Protein AF-A0A357F6D8-F1 (afdb_monomer_lite)

Secondary structure (DSSP, 8-state):
-------------HHHHHHHHHHHHHHHTT------------GGGTT--EEEEEPPPPTT-TTTHHHHHHHHHHHHHT-TT---EE-HHHHHHHHHH-HHHHHHHHHHHHHHHHHS---HHHHHHHHHHHT-SEEEEEEEEEEEPPTT-SSSEEEEEEEEEEETTT-

pLDDT: mean 80.36, std 16.9, range [32.59, 96.06]

Structure (mmCIF, N/CA/C/O backbone):
data_AF-A0A357F6D8-F1
#
_entry.id   AF-A0A357F6D8-F1
#
loop_
_atom_site.group_PDB
_atom_site.id
_atom_site.type_symbol
_atom_site.label_atom_id
_atom_site.label_alt_id
_atom_site.label_comp_id
_atom_site.label_asym_id
_atom_site.label_entity_id
_atom_site.label_seq_id
_atom_site.pdbx_PDB_ins_code
_atom_site.Cartn_x
_atom_site.Cartn_y
_atom_site.Cartn_z
_atom_site.occupancy
_atom_site.B_iso_or_equiv
_atom_site.auth_seq_id
_atom_site.auth_comp_id
_atom_site.auth_asym_id
_atom_site.auth_atom_id
_atom_site.pdbx_PDB_model_num
ATOM 1 N N . MET A 1 1 ? 14.505 49.662 -58.538 1.00 37.94 1 MET A N 1
ATOM 2 C CA . MET A 1 1 ? 15.192 48.403 -58.914 1.00 37.94 1 MET A CA 1
ATOM 3 C C . MET A 1 1 ? 14.545 47.270 -58.114 1.00 37.94 1 MET A C 1
ATOM 5 O O . MET A 1 1 ? 14.499 47.374 -56.897 1.00 37.94 1 MET A O 1
ATOM 9 N N . LYS A 1 2 ? 13.909 46.288 -58.770 1.00 32.59 2 LYS A N 1
ATOM 10 C CA . LYS A 1 2 ? 13.097 45.237 -58.116 1.00 32.59 2 LYS A CA 1
ATOM 11 C C . LYS A 1 2 ? 13.994 44.179 -57.451 1.00 32.59 2 LYS A C 1
ATOM 13 O O . LYS A 1 2 ? 14.852 43.618 -58.127 1.00 32.59 2 LYS A O 1
ATOM 18 N N . LEU A 1 3 ? 13.754 43.879 -56.171 1.00 37.62 3 LEU A N 1
ATOM 19 C CA . LEU A 1 3 ? 14.324 42.719 -55.475 1.00 37.62 3 LEU A CA 1
ATOM 20 C C . LEU A 1 3 ? 13.845 41.419 -56.142 1.00 37.62 3 LEU A C 1
ATOM 22 O O . LEU A 1 3 ? 12.644 41.171 -56.225 1.00 37.62 3 LEU A O 1
ATOM 26 N N . LYS A 1 4 ? 14.781 40.569 -56.572 1.00 37.03 4 LYS A N 1
ATOM 27 C CA . LYS A 1 4 ? 14.525 39.152 -56.858 1.00 37.03 4 LYS A CA 1
ATOM 28 C C . LYS A 1 4 ? 15.147 38.325 -55.738 1.00 37.03 4 LYS A C 1
ATOM 30 O O . LYS A 1 4 ? 16.349 38.099 -55.736 1.00 37.03 4 LYS A O 1
ATOM 35 N N . TYR A 1 5 ? 14.319 37.882 -54.796 1.00 38.28 5 TYR A N 1
ATOM 36 C CA . TYR A 1 5 ? 14.668 36.809 -53.869 1.00 38.28 5 TYR A CA 1
ATOM 37 C C . TYR A 1 5 ? 13.995 35.530 -54.369 1.00 38.28 5 TYR A C 1
ATOM 39 O O . TYR A 1 5 ? 12.799 35.318 -54.174 1.00 38.28 5 TYR A O 1
ATOM 47 N N . THR A 1 6 ? 14.742 34.700 -55.090 1.00 41.62 6 THR A N 1
ATOM 48 C CA . THR A 1 6 ? 14.318 33.348 -55.465 1.00 41.62 6 THR A CA 1
ATOM 49 C C . THR A 1 6 ? 14.431 32.446 -54.242 1.00 41.62 6 THR A C 1
ATOM 51 O O . THR A 1 6 ? 15.510 31.968 -53.902 1.00 41.62 6 THR A O 1
ATOM 54 N N . ARG A 1 7 ? 13.303 32.226 -53.561 1.00 38.66 7 ARG A N 1
ATOM 55 C CA . ARG A 1 7 ? 13.168 31.207 -52.518 1.00 38.66 7 ARG A CA 1
ATOM 56 C C . ARG A 1 7 ? 12.915 29.865 -53.202 1.00 38.66 7 ARG A C 1
ATOM 58 O O . ARG A 1 7 ? 11.796 29.588 -53.622 1.00 38.66 7 ARG A O 1
ATOM 65 N N . ASN A 1 8 ? 13.955 29.045 -53.327 1.00 39.34 8 ASN A N 1
ATOM 66 C CA . ASN A 1 8 ? 13.802 27.642 -53.705 1.00 39.34 8 ASN A CA 1
ATOM 67 C C . ASN A 1 8 ? 13.051 26.925 -52.577 1.00 39.34 8 ASN A C 1
ATOM 69 O O . ASN A 1 8 ? 13.637 26.569 -51.558 1.00 39.34 8 ASN A O 1
ATOM 73 N N . HIS A 1 9 ? 11.741 26.746 -52.737 1.00 46.25 9 HIS A N 1
ATOM 74 C CA . HIS A 1 9 ? 10.999 25.779 -51.941 1.00 46.25 9 HIS A CA 1
ATOM 75 C C . HIS A 1 9 ? 11.405 24.389 -52.426 1.00 46.25 9 HIS A C 1
ATOM 77 O O . HIS A 1 9 ? 10.971 23.938 -53.485 1.00 46.25 9 HIS A O 1
ATOM 83 N N . THR A 1 10 ? 12.271 23.715 -51.671 1.00 46.56 10 THR A N 1
ATOM 84 C CA . THR A 1 10 ? 12.433 22.271 -51.808 1.00 46.56 10 THR A CA 1
ATOM 85 C C . THR A 1 10 ? 11.076 21.640 -51.524 1.00 46.56 10 THR A C 1
ATOM 87 O O . THR A 1 10 ? 10.492 21.829 -50.456 1.00 46.56 10 THR A O 1
ATOM 90 N N . SER A 1 11 ? 10.529 20.969 -52.536 1.00 46.31 11 SER A N 1
ATOM 91 C CA . SER A 1 11 ? 9.248 20.281 -52.446 1.00 46.31 11 SER A CA 1
ATOM 92 C C . SER A 1 11 ? 9.335 19.276 -51.301 1.00 46.31 11 SER A C 1
ATOM 94 O O . SER A 1 11 ? 10.162 18.362 -51.336 1.00 46.31 11 SER A O 1
ATOM 96 N N . PHE A 1 12 ? 8.541 19.488 -50.251 1.00 51.53 12 PHE A N 1
ATOM 97 C CA . PHE A 1 12 ? 8.431 18.556 -49.137 1.00 51.53 12 PHE A CA 1
ATOM 98 C C . PHE A 1 12 ? 7.724 17.312 -49.680 1.00 51.53 12 PHE A C 1
ATOM 100 O O . PHE A 1 12 ? 6.498 17.237 -49.722 1.00 51.53 12 PHE A O 1
ATOM 107 N N . SER A 1 13 ? 8.511 16.389 -50.235 1.00 62.12 13 SER A N 1
ATOM 108 C CA . SER A 1 13 ? 8.003 15.195 -50.901 1.00 62.12 13 SER A CA 1
ATOM 109 C C . SER A 1 13 ? 7.176 14.383 -49.909 1.00 62.12 13 SER A C 1
ATOM 111 O O . SER A 1 13 ? 7.652 14.069 -48.816 1.00 62.12 13 SER A O 1
ATOM 113 N N . GLY A 1 14 ? 5.952 14.010 -50.293 1.00 60.97 14 GLY A N 1
ATOM 114 C CA . GLY A 1 14 ? 5.075 13.167 -49.473 1.00 60.97 14 GLY A CA 1
ATOM 115 C C . GLY A 1 14 ? 5.745 11.860 -49.029 1.00 60.97 14 GLY A C 1
ATOM 116 O O . GLY A 1 14 ? 5.412 11.334 -47.972 1.00 60.97 14 GLY A O 1
ATOM 117 N N . ALA A 1 15 ? 6.761 11.395 -49.765 1.00 65.75 15 ALA A N 1
ATOM 118 C CA . ALA A 1 15 ? 7.587 10.248 -49.399 1.00 65.75 15 ALA A CA 1
ATOM 119 C C . ALA A 1 15 ? 8.428 10.477 -48.127 1.00 65.75 15 ALA A C 1
ATOM 121 O O . ALA A 1 15 ? 8.574 9.559 -47.328 1.00 65.75 15 ALA A O 1
ATOM 122 N N . VAL A 1 16 ? 8.940 11.693 -47.899 1.00 68.69 16 VAL A N 1
ATOM 123 C CA . VAL A 1 16 ? 9.709 12.044 -46.686 1.00 68.69 16 VAL A CA 1
ATOM 124 C C . VAL A 1 16 ? 8.787 12.099 -45.469 1.00 68.69 16 VAL A C 1
ATOM 126 O O . VAL A 1 16 ? 9.148 11.643 -44.387 1.00 68.69 16 VAL A O 1
ATOM 129 N N . LEU A 1 17 ? 7.566 12.601 -45.663 1.00 67.38 17 LEU A N 1
ATOM 130 C CA . LEU A 1 17 ? 6.540 12.669 -44.625 1.00 67.38 17 LEU A CA 1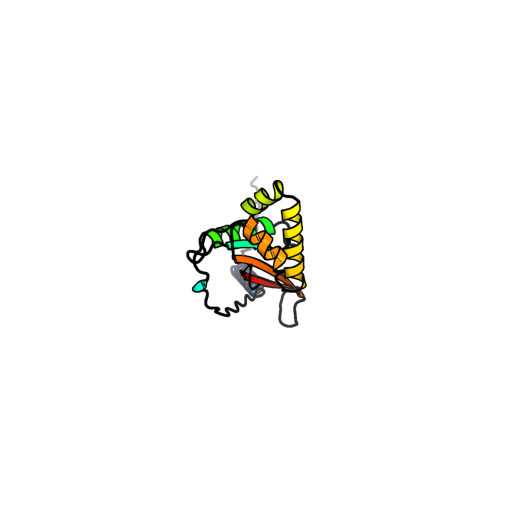
ATOM 131 C C . LEU A 1 17 ? 6.051 11.257 -44.247 1.00 67.38 17 LEU A C 1
ATOM 133 O O . LEU A 1 17 ? 5.989 10.924 -43.067 1.00 67.38 17 LEU A O 1
ATOM 137 N N . LEU A 1 18 ? 5.809 10.395 -45.241 1.00 70.62 18 LEU A N 1
ATOM 138 C CA . LEU A 1 18 ? 5.471 8.980 -45.040 1.00 70.62 18 LEU A CA 1
ATOM 139 C C . LEU A 1 18 ? 6.599 8.197 -44.362 1.00 70.62 18 LEU A C 1
ATOM 141 O O . LEU A 1 18 ? 6.326 7.446 -43.430 1.00 70.62 18 LEU A O 1
ATOM 145 N N . ALA A 1 19 ? 7.853 8.397 -44.776 1.00 70.38 19 ALA A N 1
ATOM 146 C CA . ALA A 1 19 ? 9.011 7.769 -44.139 1.00 70.38 19 ALA A CA 1
ATOM 147 C C . ALA A 1 19 ? 9.177 8.225 -42.680 1.00 70.38 19 ALA A C 1
ATOM 149 O O . ALA A 1 19 ? 9.480 7.409 -41.813 1.00 70.38 19 ALA A O 1
ATOM 150 N N . GLY A 1 20 ? 8.909 9.504 -42.392 1.00 67.00 20 GLY A N 1
ATOM 151 C CA . GLY A 1 20 ? 8.880 10.031 -41.028 1.00 67.00 20 GLY A CA 1
ATOM 152 C C . GLY A 1 20 ? 7.783 9.390 -40.175 1.00 67.00 20 GLY A C 1
ATOM 153 O O . GLY A 1 20 ? 8.058 8.941 -39.066 1.00 67.00 20 GLY A O 1
ATOM 154 N N . ILE A 1 21 ? 6.560 9.275 -40.704 1.00 70.81 21 ILE A N 1
ATOM 155 C CA . ILE A 1 21 ? 5.432 8.632 -40.009 1.00 70.81 21 ILE A CA 1
ATOM 156 C C . ILE A 1 21 ? 5.717 7.143 -39.760 1.00 70.81 21 ILE A C 1
ATOM 158 O O . ILE A 1 21 ? 5.527 6.671 -38.643 1.00 70.81 21 ILE A O 1
ATOM 162 N N . LEU A 1 22 ? 6.221 6.411 -40.758 1.00 68.31 22 LEU A N 1
ATOM 163 C CA . LEU A 1 22 ? 6.608 5.001 -40.622 1.00 68.31 22 LEU A CA 1
ATOM 164 C C . LEU A 1 22 ? 7.748 4.811 -39.614 1.00 68.31 22 LEU A C 1
ATOM 166 O O . LEU A 1 22 ? 7.684 3.898 -38.792 1.00 68.31 22 LEU A O 1
ATOM 170 N N . GLY A 1 23 ? 8.744 5.703 -39.619 1.00 62.62 23 GLY A N 1
ATOM 171 C CA . GLY A 1 23 ? 9.822 5.724 -38.629 1.00 62.62 23 GLY A CA 1
ATOM 172 C C . GLY A 1 23 ? 9.302 5.932 -37.203 1.00 62.62 23 GLY A C 1
ATOM 173 O O . GLY A 1 23 ? 9.683 5.198 -36.287 1.00 62.62 23 GLY A O 1
ATOM 174 N N . ILE A 1 24 ? 8.358 6.858 -37.017 1.00 60.47 24 ILE A N 1
ATOM 175 C CA . ILE A 1 24 ? 7.694 7.073 -35.725 1.00 60.47 24 ILE A CA 1
ATOM 176 C C . ILE A 1 24 ? 6.892 5.826 -35.331 1.00 60.47 24 ILE A C 1
ATOM 178 O O . ILE A 1 24 ? 7.101 5.303 -34.244 1.00 60.47 24 ILE A O 1
ATOM 182 N N . LEU A 1 25 ? 6.052 5.268 -36.211 1.00 55.91 25 LEU A N 1
ATOM 183 C CA . LEU A 1 25 ? 5.280 4.053 -35.910 1.00 55.91 25 LEU A CA 1
ATOM 184 C C . LEU A 1 25 ? 6.170 2.854 -35.536 1.00 55.91 25 LEU A C 1
ATOM 186 O O . LEU A 1 25 ? 5.841 2.130 -34.599 1.00 55.91 25 LEU A O 1
ATOM 190 N N . SER A 1 26 ? 7.313 2.680 -36.206 1.00 56.16 26 SER A N 1
ATOM 191 C CA . SER A 1 26 ? 8.277 1.609 -35.901 1.00 56.16 26 SER A CA 1
ATOM 192 C C . SER A 1 26 ? 9.025 1.791 -34.574 1.00 56.16 26 SER A C 1
ATOM 194 O O . SER A 1 26 ? 9.508 0.818 -34.004 1.00 56.16 26 SER A O 1
ATOM 196 N N . SER A 1 27 ? 9.093 3.013 -34.038 1.00 53.31 27 SER A N 1
ATOM 197 C CA . SER A 1 27 ? 9.684 3.271 -32.717 1.00 53.31 27 SER A CA 1
ATOM 198 C C . SER A 1 27 ? 8.673 3.121 -31.571 1.00 53.31 27 SER A C 1
ATOM 200 O O . SER A 1 27 ? 9.081 2.917 -30.429 1.00 53.31 27 SER A O 1
ATOM 202 N N . VAL A 1 28 ? 7.360 3.119 -31.852 1.00 50.31 28 VAL A N 1
ATOM 203 C CA . VAL A 1 28 ? 6.316 2.871 -30.833 1.00 50.31 28 VAL A CA 1
ATOM 204 C C . VAL A 1 28 ? 6.125 1.375 -30.534 1.00 50.31 28 VAL A C 1
ATOM 206 O O . VAL A 1 28 ? 5.641 1.019 -29.461 1.00 50.31 28 VAL A O 1
AT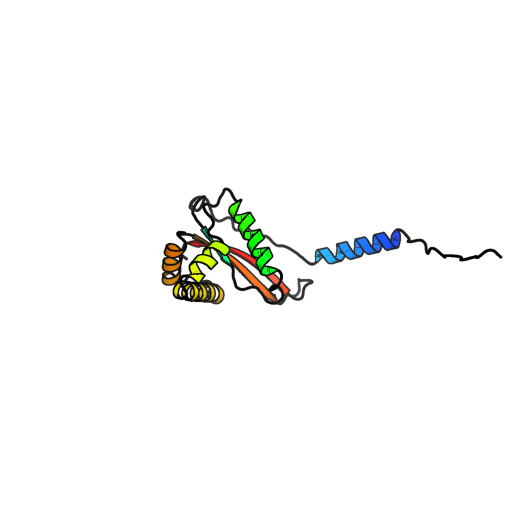OM 209 N N . THR A 1 29 ? 6.563 0.466 -31.413 1.00 51.94 29 THR A N 1
ATOM 210 C CA . THR A 1 29 ? 6.414 -0.992 -31.206 1.00 51.94 29 THR A CA 1
ATOM 211 C C . THR A 1 29 ? 7.318 -1.575 -30.112 1.00 51.94 29 THR A C 1
ATOM 213 O O . THR A 1 29 ? 7.209 -2.757 -29.796 1.00 51.94 29 THR A O 1
ATOM 216 N N . ALA A 1 30 ? 8.191 -0.764 -29.505 1.00 47.47 30 ALA A N 1
ATOM 217 C CA . ALA A 1 30 ? 9.138 -1.189 -28.475 1.00 47.47 30 ALA A CA 1
ATOM 218 C C . ALA A 1 30 ? 8.523 -1.390 -27.072 1.00 47.47 30 ALA A C 1
ATOM 220 O O . ALA A 1 30 ? 9.171 -1.963 -26.198 1.00 47.47 30 ALA A O 1
ATOM 221 N N . CYS A 1 31 ? 7.288 -0.934 -26.830 1.00 50.19 31 CYS A N 1
ATOM 222 C CA . CYS A 1 31 ? 6.618 -1.089 -25.537 1.00 50.19 31 CYS A CA 1
ATOM 223 C C . CYS A 1 31 ? 5.576 -2.213 -25.611 1.00 50.19 31 CYS A C 1
ATOM 225 O O . CYS A 1 31 ? 4.399 -1.983 -25.888 1.00 50.19 31 CYS A O 1
ATOM 227 N N . LYS A 1 32 ? 6.012 -3.459 -25.401 1.00 54.28 32 LYS A N 1
ATOM 228 C CA . LYS A 1 32 ? 5.105 -4.611 -25.340 1.00 54.28 32 LYS A CA 1
ATOM 229 C C . LYS A 1 32 ? 4.498 -4.694 -23.938 1.00 54.28 32 LYS A C 1
ATOM 231 O O . LYS A 1 32 ? 5.152 -5.143 -23.001 1.00 54.28 32 LYS A O 1
ATOM 236 N N . THR A 1 33 ? 3.252 -4.253 -23.783 1.00 55.66 33 THR A N 1
ATOM 237 C CA . THR A 1 33 ? 2.497 -4.442 -22.540 1.00 55.66 33 THR A CA 1
ATOM 238 C C . THR A 1 33 ? 1.898 -5.847 -22.521 1.00 55.66 33 THR A C 1
ATOM 240 O O . THR A 1 33 ? 1.202 -6.258 -23.447 1.00 55.66 33 THR A O 1
ATOM 243 N N . VAL A 1 34 ? 2.197 -6.616 -21.476 1.00 56.56 34 VAL A N 1
ATOM 244 C CA . VAL A 1 34 ? 1.604 -7.938 -21.248 1.00 56.56 34 VAL A CA 1
ATOM 245 C C . VAL A 1 34 ? 0.764 -7.842 -19.982 1.00 56.56 34 VAL A C 1
ATOM 247 O O . VAL A 1 34 ? 1.300 -7.623 -18.899 1.00 56.56 34 VAL A O 1
ATOM 250 N N . ASP A 1 35 ? -0.552 -7.963 -20.135 1.00 55.94 35 ASP A N 1
ATOM 251 C CA . ASP A 1 35 ? -1.503 -7.973 -19.024 1.00 55.94 35 ASP A CA 1
ATOM 252 C C . ASP A 1 35 ? -1.790 -9.427 -18.633 1.00 55.94 35 ASP A C 1
ATOM 254 O O . ASP A 1 35 ? -2.491 -10.153 -19.342 1.00 55.94 35 ASP A O 1
ATOM 258 N N . ILE A 1 36 ? -1.192 -9.877 -17.530 1.00 54.72 36 ILE A N 1
ATOM 259 C CA . ILE A 1 36 ? -1.442 -11.204 -16.964 1.00 54.72 36 ILE A CA 1
ATOM 260 C C . ILE A 1 36 ? -2.584 -11.053 -15.958 1.00 54.72 36 ILE A C 1
ATOM 262 O O . ILE A 1 36 ? -2.365 -10.683 -14.805 1.00 54.72 36 ILE A O 1
ATOM 266 N N . LYS A 1 37 ? -3.814 -11.329 -16.402 1.00 54.47 37 LYS A N 1
ATOM 267 C CA . LYS A 1 37 ? -4.996 -11.356 -15.532 1.00 54.47 37 LYS A CA 1
ATOM 268 C C . LYS A 1 37 ? -5.184 -12.746 -14.946 1.00 54.47 37 LYS A C 1
ATOM 270 O O . LYS A 1 37 ? -5.925 -13.552 -15.503 1.00 54.47 37 LYS A O 1
ATOM 275 N N . ASP A 1 38 ? -4.556 -13.009 -13.810 1.00 55.50 38 ASP A N 1
ATOM 276 C CA . ASP A 1 38 ? -5.012 -14.099 -12.953 1.00 55.50 38 ASP A CA 1
ATOM 277 C C . ASP A 1 38 ? -6.304 -13.623 -12.263 1.00 55.50 38 ASP A C 1
ATOM 279 O O . ASP A 1 38 ? -6.293 -12.658 -11.492 1.00 55.50 38 ASP A O 1
ATOM 283 N N . LYS A 1 39 ? -7.462 -14.177 -12.646 1.00 54.59 39 LYS A N 1
ATOM 284 C CA . LYS A 1 39 ? -8.771 -13.732 -12.134 1.00 54.59 39 LYS A CA 1
ATOM 285 C C . LYS A 1 39 ? -9.026 -14.369 -10.768 1.00 54.59 39 LYS A C 1
ATOM 287 O O . LYS A 1 39 ? -9.729 -15.370 -10.669 1.00 54.59 39 LYS A O 1
ATOM 292 N N . ALA A 1 40 ? -8.480 -13.767 -9.717 1.00 62.47 40 ALA A N 1
ATOM 293 C CA . ALA A 1 40 ? -8.958 -14.024 -8.363 1.00 62.47 40 ALA A CA 1
ATOM 294 C C . ALA A 1 40 ? -10.430 -13.582 -8.235 1.00 62.47 40 ALA A C 1
ATOM 296 O O . ALA A 1 40 ? -10.828 -12.570 -8.823 1.00 62.47 40 ALA A O 1
ATOM 297 N N . ASP A 1 41 ? -11.243 -14.329 -7.483 1.00 69.38 41 ASP A N 1
ATOM 298 C CA . ASP A 1 41 ? -12.609 -13.911 -7.162 1.00 69.38 41 ASP A CA 1
ATOM 299 C C . ASP A 1 41 ? -12.565 -12.706 -6.212 1.00 69.38 41 ASP A C 1
ATOM 301 O O . ASP A 1 41 ? -12.155 -12.809 -5.056 1.00 69.38 41 ASP A O 1
ATOM 305 N N . LEU A 1 42 ? -12.950 -11.537 -6.729 1.00 73.38 42 LEU A N 1
ATOM 306 C CA . LEU A 1 42 ? -12.943 -10.278 -5.987 1.00 73.38 42 LEU A CA 1
ATOM 307 C C . LEU A 1 42 ? -14.285 -9.978 -5.306 1.00 73.38 42 LEU A C 1
ATOM 309 O O . LEU A 1 42 ? -14.371 -8.989 -4.575 1.00 73.38 42 LEU A O 1
ATOM 313 N N . LEU A 1 43 ? -15.317 -10.807 -5.518 1.00 79.56 43 LEU A N 1
ATOM 314 C CA . LEU A 1 43 ? -16.653 -10.603 -4.948 1.00 79.56 43 LEU A CA 1
ATOM 315 C C . LEU A 1 43 ? -16.640 -10.407 -3.420 1.00 79.56 43 LEU A C 1
ATOM 317 O O . LEU A 1 43 ? -17.306 -9.476 -2.959 1.00 79.56 43 LEU A O 1
ATOM 321 N N . PRO A 1 44 ? -15.863 -11.170 -2.618 1.00 81.31 44 PRO A N 1
ATOM 322 C CA . PRO A 1 44 ? -15.835 -10.991 -1.161 1.00 81.31 44 PRO A CA 1
ATOM 323 C C . PRO A 1 44 ? -15.295 -9.625 -0.710 1.00 81.31 44 PRO A C 1
ATOM 325 O O . PRO A 1 44 ? -15.596 -9.160 0.393 1.00 81.31 44 PRO A O 1
ATOM 328 N N . TYR A 1 45 ? -14.505 -8.975 -1.565 1.00 80.88 45 TYR A N 1
ATOM 329 C CA . TYR A 1 45 ? -13.774 -7.746 -1.261 1.00 80.88 45 TYR A CA 1
ATOM 330 C C . TYR A 1 45 ? -14.433 -6.492 -1.849 1.00 80.88 45 TYR A C 1
ATOM 332 O O . TYR A 1 45 ? -13.971 -5.373 -1.609 1.00 80.88 45 TYR A O 1
ATOM 340 N N . MET A 1 46 ? -15.522 -6.657 -2.604 1.00 84.94 46 MET A N 1
ATOM 341 C CA . MET A 1 46 ? -16.237 -5.545 -3.218 1.00 84.94 46 MET A CA 1
ATOM 342 C C . MET A 1 46 ? -16.799 -4.571 -2.181 1.00 84.94 46 MET A C 1
ATOM 344 O O . MET A 1 46 ? -17.284 -4.963 -1.119 1.00 84.94 46 MET A O 1
ATOM 348 N N . LEU A 1 47 ? -16.763 -3.280 -2.521 1.00 88.12 47 LEU A N 1
ATOM 349 C CA . LEU A 1 47 ? -17.300 -2.165 -1.730 1.00 88.12 47 LEU A CA 1
ATOM 350 C C . LEU A 1 47 ? -16.663 -2.000 -0.339 1.00 88.12 47 LEU A C 1
ATOM 352 O O . LEU A 1 47 ? -17.087 -1.146 0.444 1.00 88.12 47 LEU A O 1
ATOM 356 N N . LYS A 1 48 ? -15.622 -2.775 -0.016 1.00 91.25 48 LYS A N 1
ATOM 357 C CA . LYS A 1 48 ? -14.887 -2.639 1.240 1.00 91.25 48 LYS A CA 1
ATOM 358 C C . LYS A 1 48 ? -13.986 -1.397 1.199 1.00 91.25 48 LYS A C 1
ATOM 360 O O . LYS A 1 48 ? -13.458 -1.064 0.135 1.00 91.25 48 LYS A O 1
ATOM 365 N N . PRO A 1 49 ? -13.795 -0.691 2.330 1.00 93.69 49 PRO A N 1
ATOM 366 C CA . PRO A 1 49 ? -12.844 0.411 2.406 1.00 93.69 49 PRO A CA 1
ATOM 367 C C . PRO A 1 49 ? -11.421 -0.074 2.134 1.00 93.69 49 PRO A C 1
ATOM 369 O O . PRO A 1 49 ? -10.984 -1.070 2.715 1.00 93.69 49 PRO A O 1
ATOM 372 N N . VAL A 1 50 ? -10.681 0.668 1.316 1.00 94.81 50 VAL A N 1
ATOM 373 C CA . VAL A 1 50 ? -9.301 0.350 0.928 1.00 94.81 50 VAL A CA 1
ATOM 374 C C . VAL A 1 50 ? -8.371 1.527 1.217 1.00 94.81 50 VAL A C 1
ATOM 376 O O . VAL A 1 50 ? -8.713 2.677 0.943 1.00 94.81 50 VAL A O 1
ATOM 379 N N . ALA A 1 51 ? -7.165 1.270 1.718 1.00 96.06 51 ALA A N 1
ATOM 380 C CA . ALA A 1 51 ? -6.113 2.279 1.795 1.00 96.06 51 ALA A CA 1
ATOM 381 C C . ALA A 1 51 ? -5.177 2.137 0.596 1.00 96.06 51 ALA A C 1
ATOM 383 O O . ALA A 1 51 ? -4.581 1.081 0.376 1.00 96.06 51 ALA A O 1
ATOM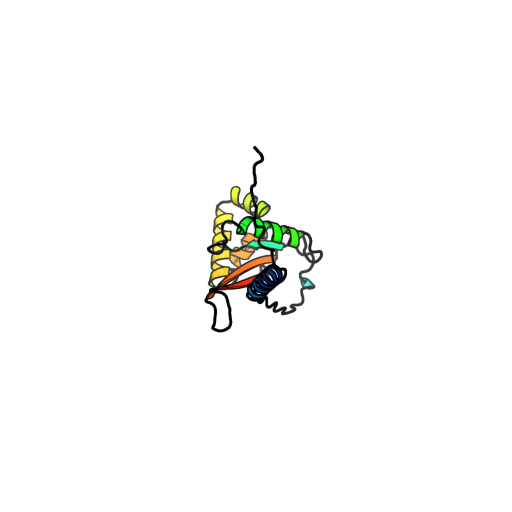 384 N N . PHE A 1 52 ? -5.034 3.206 -0.187 1.00 95.56 52 PHE A N 1
ATOM 385 C CA . PHE A 1 52 ? -4.156 3.197 -1.350 1.00 95.56 52 PHE A CA 1
ATOM 386 C C . PHE A 1 52 ? -2.709 3.411 -0.918 1.00 95.56 52 PHE A C 1
ATOM 388 O O . PHE A 1 52 ? -2.363 4.480 -0.410 1.00 95.56 52 PHE A O 1
ATOM 395 N N . LEU A 1 53 ? -1.862 2.405 -1.123 1.00 94.38 53 LEU A N 1
ATOM 396 C CA . LEU A 1 53 ? -0.445 2.407 -0.789 1.00 94.38 53 LEU A CA 1
ATOM 397 C C . LEU A 1 53 ? 0.401 2.467 -2.061 1.00 94.38 53 LEU A C 1
ATOM 399 O O . LEU A 1 53 ? 0.079 1.869 -3.082 1.00 94.38 53 LEU A O 1
ATOM 403 N N . THR A 1 54 ? 1.523 3.172 -1.981 1.00 90.12 54 THR A N 1
ATOM 404 C CA . THR A 1 54 ? 2.442 3.346 -3.108 1.00 90.12 54 THR A CA 1
ATOM 405 C C . THR A 1 54 ? 3.855 3.092 -2.622 1.00 90.12 54 THR A C 1
ATOM 407 O O . THR A 1 54 ? 4.236 3.597 -1.558 1.00 90.12 54 THR A O 1
ATOM 410 N N . VAL A 1 55 ? 4.650 2.372 -3.408 1.00 86.31 55 VAL A N 1
ATOM 411 C CA . VAL A 1 55 ? 6.092 2.269 -3.164 1.00 86.31 55 VAL A CA 1
ATOM 412 C C . VAL A 1 55 ? 6.784 3.629 -3.335 1.00 86.31 55 VAL A C 1
ATOM 414 O O . VAL A 1 55 ? 6.200 4.608 -3.822 1.00 86.31 55 VAL A O 1
ATOM 417 N N . LYS A 1 56 ? 8.044 3.709 -2.894 1.00 86.19 56 LYS A N 1
ATOM 418 C CA . LYS A 1 56 ? 8.900 4.862 -3.194 1.00 86.19 56 LYS A CA 1
ATOM 419 C C . LYS A 1 56 ? 9.014 5.006 -4.713 1.00 86.19 56 LYS A C 1
ATOM 421 O O . LYS A 1 56 ? 9.056 4.000 -5.412 1.00 86.19 56 LYS A O 1
ATOM 426 N N . SER A 1 57 ? 9.092 6.249 -5.196 1.00 86.69 57 SER A N 1
ATOM 427 C CA . SER A 1 57 ? 9.327 6.498 -6.617 1.00 86.69 57 SER A CA 1
ATOM 428 C C . SER A 1 57 ? 10.519 5.677 -7.114 1.00 86.69 57 SER A C 1
ATOM 430 O O . SER A 1 57 ? 11.583 5.731 -6.482 1.00 86.69 57 SER A O 1
ATOM 432 N N . PRO A 1 58 ? 10.366 4.966 -8.238 1.00 84.12 58 PRO A N 1
ATOM 433 C CA . PRO A 1 58 ? 11.486 4.383 -8.951 1.00 84.12 58 PRO A CA 1
ATOM 434 C C . PRO A 1 58 ? 12.467 5.472 -9.385 1.00 84.12 58 PRO A C 1
ATOM 436 O O . PRO A 1 58 ? 12.079 6.635 -9.559 1.00 84.12 58 PRO A O 1
ATOM 439 N N . LYS A 1 59 ? 13.728 5.070 -9.577 1.00 82.12 59 LYS A N 1
ATOM 440 C CA . LYS A 1 59 ? 14.751 5.939 -10.164 1.00 82.12 59 LYS A CA 1
ATOM 441 C C . LYS A 1 59 ? 14.302 6.389 -11.553 1.00 82.12 59 LYS A C 1
ATOM 443 O O . LYS A 1 59 ? 13.728 5.593 -12.291 1.00 82.12 59 LYS A O 1
ATOM 448 N N . ASN A 1 60 ? 14.595 7.636 -11.905 1.00 83.38 60 ASN A N 1
ATOM 449 C CA . ASN A 1 60 ? 14.253 8.283 -13.177 1.00 83.38 60 ASN A CA 1
ATOM 450 C C . ASN A 1 60 ? 12.765 8.634 -13.354 1.00 83.38 60 ASN A C 1
ATOM 452 O O . ASN A 1 60 ? 12.398 9.197 -14.384 1.00 83.38 60 ASN A O 1
ATOM 456 N N . LEU A 1 61 ? 11.910 8.341 -12.367 1.00 85.31 61 LEU A N 1
ATOM 457 C CA . LEU A 1 61 ? 10.483 8.680 -12.395 1.00 85.31 61 LEU A CA 1
ATOM 458 C C . LEU A 1 61 ? 10.086 9.667 -11.290 1.00 85.31 61 LEU A C 1
ATOM 460 O O . LEU A 1 61 ? 8.914 10.015 -11.190 1.00 85.31 61 LEU A O 1
ATOM 464 N N . GLU A 1 62 ? 11.029 10.172 -10.489 1.00 90.56 62 GLU A N 1
ATOM 465 C CA . GLU A 1 62 ? 10.763 11.010 -9.310 1.00 90.56 62 GLU A CA 1
ATOM 466 C C . GLU A 1 62 ? 9.938 12.262 -9.617 1.00 90.56 62 GLU A C 1
ATOM 468 O O . GLU A 1 62 ? 9.115 12.674 -8.798 1.00 90.56 62 GLU A O 1
ATOM 473 N N . THR A 1 63 ? 10.132 12.852 -10.796 1.00 91.88 63 THR A N 1
ATOM 474 C CA . THR A 1 63 ? 9.431 14.069 -11.226 1.00 91.88 63 THR A CA 1
ATOM 475 C C . THR A 1 63 ? 7.983 13.801 -11.636 1.00 91.88 63 THR A C 1
ATOM 477 O O . THR A 1 63 ? 7.114 14.631 -11.380 1.00 91.88 63 THR A O 1
ATOM 480 N N . VAL A 1 64 ? 7.703 12.639 -12.234 1.00 90.75 64 VAL A N 1
ATOM 481 C CA . VAL A 1 64 ? 6.372 12.270 -12.752 1.00 90.75 64 VAL A CA 1
ATOM 482 C C . VAL A 1 64 ? 5.565 11.417 -11.772 1.00 90.75 64 VAL A C 1
ATOM 484 O O . VAL A 1 64 ? 4.336 11.380 -11.849 1.00 90.75 64 VAL A O 1
ATOM 487 N N . TRP A 1 65 ? 6.235 10.758 -10.824 1.00 90.56 65 TRP A N 1
ATOM 488 C CA . TRP A 1 65 ? 5.628 9.811 -9.892 1.00 90.56 65 TRP A CA 1
ATOM 489 C C . TRP A 1 65 ? 4.481 10.406 -9.072 1.00 90.56 65 TRP A C 1
ATOM 491 O O . TRP A 1 65 ? 3.425 9.776 -9.022 1.00 90.56 65 TRP A O 1
ATOM 501 N N . PRO A 1 66 ? 4.597 11.611 -8.471 1.00 90.94 66 PRO A N 1
ATOM 502 C CA . PRO A 1 66 ? 3.498 12.181 -7.697 1.00 90.94 66 PRO A CA 1
ATOM 503 C C . PRO A 1 66 ? 2.221 12.357 -8.526 1.00 90.94 66 PRO A C 1
ATOM 505 O O . PRO A 1 66 ? 1.154 11.941 -8.082 1.00 90.94 66 PRO A O 1
ATOM 508 N N . GLY A 1 67 ? 2.338 12.897 -9.745 1.00 92.81 67 GLY A N 1
ATOM 509 C CA . GLY A 1 67 ? 1.197 13.093 -10.642 1.00 92.81 67 GLY A CA 1
ATOM 510 C C . GLY A 1 67 ? 0.593 11.773 -11.122 1.00 92.81 67 GLY A C 1
ATOM 511 O O . GLY A 1 67 ? -0.628 11.624 -11.152 1.00 92.81 67 GLY A O 1
ATOM 512 N N . LEU A 1 68 ? 1.436 10.777 -11.420 1.00 90.81 68 LEU A N 1
ATOM 513 C CA . LEU A 1 68 ? 0.975 9.434 -11.772 1.00 90.81 68 LEU A CA 1
ATOM 514 C C . LEU A 1 68 ? 0.184 8.791 -10.624 1.00 90.81 68 LEU A C 1
ATOM 516 O O . LEU A 1 68 ? -0.883 8.226 -10.857 1.00 90.81 68 LEU A O 1
ATOM 520 N N . MET A 1 69 ? 0.681 8.890 -9.388 1.00 92.50 69 MET A N 1
ATOM 521 C CA . MET A 1 69 ? 0.001 8.316 -8.227 1.00 92.50 69 MET A CA 1
ATOM 522 C C . MET A 1 69 ? -1.335 9.012 -7.942 1.00 92.50 69 MET A C 1
ATOM 524 O O . MET A 1 69 ? -2.306 8.332 -7.618 1.00 92.50 69 MET A O 1
ATOM 528 N N . GLU A 1 70 ? -1.415 10.338 -8.103 1.00 93.06 70 GLU A N 1
ATOM 529 C CA . GLU A 1 70 ? -2.680 11.076 -7.976 1.00 93.06 70 GLU A CA 1
ATOM 530 C C . GLU A 1 70 ? -3.704 10.645 -9.038 1.00 93.06 70 GLU A C 1
ATOM 532 O O . GLU A 1 70 ? -4.871 10.425 -8.711 1.00 93.06 70 GLU A O 1
ATOM 537 N N . LEU A 1 71 ? -3.274 10.448 -10.289 1.00 93.56 71 LEU A N 1
ATOM 538 C CA . LEU A 1 71 ? -4.144 9.971 -11.369 1.00 93.56 71 LEU A CA 1
ATOM 539 C C . LEU A 1 71 ? -4.653 8.546 -11.112 1.00 93.56 71 LEU A C 1
ATOM 541 O O . LEU A 1 71 ? -5.827 8.252 -11.349 1.00 93.56 71 LEU A O 1
ATOM 545 N N . ILE A 1 72 ? -3.791 7.656 -10.616 1.00 92.06 72 ILE A N 1
ATOM 546 C CA . ILE A 1 72 ? -4.188 6.292 -10.243 1.00 92.06 72 ILE A CA 1
ATOM 547 C C . ILE A 1 72 ? -5.191 6.334 -9.092 1.00 92.06 72 ILE A C 1
ATOM 549 O O . ILE A 1 72 ? -6.232 5.688 -9.175 1.00 92.06 72 ILE A O 1
ATOM 553 N N . GLU A 1 73 ? -4.932 7.128 -8.055 1.00 94.19 73 GLU A N 1
ATOM 554 C CA . GLU A 1 73 ? -5.847 7.279 -6.925 1.00 94.19 73 GLU A CA 1
ATOM 555 C C . GLU A 1 73 ? -7.229 7.789 -7.364 1.00 94.19 73 GLU A C 1
ATOM 557 O O . GLU A 1 73 ? -8.248 7.247 -6.934 1.00 94.19 73 GLU A O 1
ATOM 562 N N . GLN A 1 74 ? -7.282 8.784 -8.256 1.00 94.31 74 GLN A N 1
ATOM 563 C CA . GLN A 1 74 ? -8.537 9.276 -8.833 1.00 94.31 74 GLN A CA 1
ATOM 564 C C . GLN A 1 74 ? -9.293 8.174 -9.578 1.00 94.31 74 GLN A C 1
ATOM 566 O O . GLN A 1 74 ? -10.503 8.031 -9.399 1.00 94.31 74 GLN A O 1
ATOM 571 N N . ARG A 1 75 ? -8.587 7.363 -10.377 1.00 92.00 75 ARG A N 1
ATOM 572 C CA . ARG A 1 75 ? -9.197 6.215 -11.060 1.00 92.00 75 ARG A CA 1
ATOM 573 C C . ARG A 1 75 ? -9.733 5.191 -10.067 1.00 92.00 75 ARG A C 1
ATOM 575 O O . ARG A 1 75 ? -10.861 4.750 -10.245 1.00 92.00 75 ARG A O 1
ATOM 582 N N . LEU A 1 76 ? -8.978 4.858 -9.018 1.00 91.19 76 LEU A N 1
ATOM 583 C CA . LEU A 1 76 ? -9.414 3.923 -7.975 1.00 91.19 76 LEU A CA 1
ATOM 584 C C . LEU A 1 76 ? -10.676 4.419 -7.259 1.00 91.19 76 LEU A C 1
ATOM 586 O O . LEU A 1 76 ? -11.605 3.643 -7.067 1.00 91.19 76 LEU A O 1
ATOM 590 N N . ARG A 1 77 ? -10.752 5.714 -6.925 1.00 92.81 77 ARG A N 1
ATOM 591 C CA . ARG A 1 77 ? -11.949 6.327 -6.316 1.00 92.81 77 ARG A CA 1
ATOM 592 C C . ARG A 1 77 ? -13.192 6.238 -7.207 1.00 92.81 77 ARG A C 1
ATOM 594 O O . ARG A 1 77 ? -14.300 6.223 -6.688 1.00 92.81 77 ARG A O 1
ATOM 601 N N . GLY A 1 78 ? -13.012 6.208 -8.528 1.00 90.38 78 GLY A N 1
ATOM 602 C CA . GLY A 1 78 ? -14.102 6.074 -9.495 1.00 90.38 78 GLY A CA 1
ATOM 603 C C . GLY A 1 78 ? -14.545 4.633 -9.763 1.00 90.38 78 GLY A C 1
ATOM 604 O O . GLY A 1 78 ? -15.497 4.435 -10.515 1.00 90.38 78 GLY A O 1
ATOM 605 N N . LEU A 1 79 ? -13.871 3.621 -9.200 1.00 88.44 79 LEU A N 1
ATOM 606 C CA . LEU A 1 79 ? -14.227 2.223 -9.435 1.00 88.44 79 LEU A CA 1
ATOM 607 C C . LEU A 1 79 ? -15.429 1.814 -8.571 1.00 88.44 79 LEU A C 1
ATOM 609 O O . LEU A 1 79 ? -15.315 1.818 -7.347 1.00 88.44 79 LEU A O 1
ATOM 613 N N . PRO A 1 80 ? -16.539 1.342 -9.169 1.00 84.56 80 PRO A N 1
ATOM 614 C CA . PRO A 1 80 ? -17.727 0.935 -8.414 1.00 84.56 80 PRO A CA 1
ATOM 615 C C . PRO A 1 80 ? -17.501 -0.330 -7.575 1.00 84.56 80 PRO A C 1
ATOM 617 O O . PRO A 1 80 ? -18.302 -0.647 -6.707 1.00 84.56 80 PRO A O 1
ATOM 620 N N . ALA A 1 81 ? -16.424 -1.072 -7.839 1.00 85.38 81 ALA A N 1
ATOM 621 C CA . ALA A 1 81 ? -16.069 -2.267 -7.085 1.00 85.38 81 ALA A CA 1
ATOM 622 C C . ALA A 1 81 ? -15.369 -1.953 -5.752 1.00 85.38 81 ALA A C 1
ATOM 624 O O . ALA A 1 81 ? -15.266 -2.841 -4.910 1.00 85.38 81 ALA A O 1
ATOM 625 N N . LEU A 1 82 ? -14.881 -0.726 -5.545 1.00 87.00 82 LEU A N 1
ATOM 626 C CA . LEU A 1 82 ? -14.167 -0.331 -4.332 1.00 87.00 82 LEU A CA 1
ATOM 627 C C . LEU A 1 82 ? -15.074 0.484 -3.410 1.00 87.00 82 LEU A C 1
ATOM 629 O O . LEU A 1 82 ? -15.933 1.235 -3.863 1.00 87.00 82 LEU A O 1
ATOM 633 N N . GLY A 1 83 ? -14.879 0.331 -2.100 1.00 90.06 83 GLY A N 1
ATOM 634 C CA . GLY A 1 83 ? -15.489 1.217 -1.116 1.00 90.06 83 GLY A CA 1
ATOM 635 C C . GLY A 1 83 ? -14.735 2.542 -1.009 1.00 90.06 83 GLY A C 1
ATOM 636 O O . GLY A 1 83 ? -14.066 2.999 -1.935 1.00 90.06 83 GLY A O 1
ATOM 637 N N . LYS A 1 84 ? -14.795 3.161 0.174 1.00 93.94 84 LYS A N 1
ATOM 638 C CA . LYS A 1 84 ? -14.020 4.373 0.480 1.00 93.94 84 LYS A CA 1
ATOM 639 C C . LYS A 1 84 ? -12.522 4.124 0.256 1.00 93.94 84 LYS A C 1
ATOM 641 O O . LYS A 1 84 ? -11.954 3.222 0.866 1.00 93.94 84 LYS A O 1
ATOM 646 N N . VAL A 1 85 ? -11.885 4.963 -0.561 1.00 94.62 85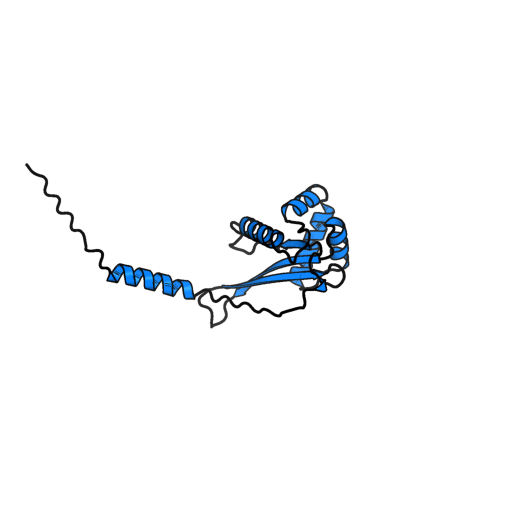 VAL A N 1
ATOM 647 C CA . VAL A 1 85 ? -10.434 4.927 -0.794 1.00 94.62 85 VAL A CA 1
ATOM 648 C C . VAL A 1 85 ? -9.741 5.949 0.108 1.00 94.62 85 VAL A C 1
ATOM 650 O O . VAL A 1 85 ? -9.888 7.156 -0.088 1.00 94.62 85 VAL A O 1
ATOM 653 N N . THR A 1 86 ? -8.959 5.481 1.081 1.00 95.31 86 THR A N 1
ATOM 654 C CA . THR A 1 86 ? -8.060 6.332 1.874 1.00 95.31 86 THR A CA 1
ATOM 655 C C . THR A 1 86 ? -6.806 6.633 1.048 1.00 95.31 86 THR A C 1
ATOM 657 O O . THR A 1 86 ? -5.938 5.774 0.868 1.00 95.31 86 THR A O 1
ATOM 660 N N . GLY A 1 87 ? -6.738 7.852 0.513 1.00 93.44 87 GLY A N 1
ATOM 661 C CA . GLY A 1 87 ? -5.730 8.298 -0.444 1.00 93.44 87 GLY A CA 1
ATOM 662 C C . GLY A 1 87 ? -4.424 8.820 0.157 1.00 93.44 87 GLY A C 1
ATOM 663 O O . GLY A 1 87 ? -4.182 8.810 1.367 1.00 93.44 87 GLY A O 1
ATOM 664 N N . ILE A 1 88 ? -3.536 9.288 -0.718 1.00 92.25 88 ILE A N 1
ATOM 665 C CA . ILE A 1 88 ? -2.200 9.787 -0.382 1.00 92.25 88 ILE A CA 1
ATOM 666 C C . ILE A 1 88 ? -2.288 11.045 0.481 1.00 92.25 88 ILE A C 1
ATOM 668 O O . ILE A 1 88 ? -1.505 11.191 1.424 1.00 92.25 88 ILE A O 1
ATOM 672 N N . LYS A 1 89 ? -3.217 11.960 0.175 1.00 91.94 89 LYS A N 1
ATOM 673 C CA . LYS A 1 89 ? -3.376 13.223 0.913 1.00 91.94 89 LYS A CA 1
ATOM 674 C C . LYS A 1 89 ? -3.894 12.968 2.328 1.00 91.94 89 LYS A C 1
ATOM 676 O O . LYS A 1 89 ? -3.313 13.481 3.283 1.00 91.94 89 LYS A O 1
ATOM 681 N N . GLU A 1 90 ? -4.899 12.108 2.474 1.00 93.12 90 GLU A N 1
ATOM 682 C CA . GLU A 1 90 ? -5.460 11.703 3.764 1.00 93.12 90 GLU A CA 1
ATOM 683 C C . GLU A 1 90 ? -4.404 11.009 4.637 1.00 93.12 90 GLU A C 1
ATOM 685 O O . GLU A 1 90 ? -4.241 11.353 5.811 1.00 93.12 90 GLU A O 1
ATOM 690 N N . ARG A 1 91 ? -3.613 10.091 4.062 1.00 91.88 91 ARG A N 1
ATOM 691 C CA . ARG A 1 91 ? -2.502 9.445 4.784 1.00 91.88 91 ARG A CA 1
ATOM 692 C C . ARG A 1 91 ? -1.426 10.444 5.202 1.00 91.88 91 ARG A C 1
ATOM 694 O O . ARG A 1 91 ? -0.976 10.404 6.344 1.00 91.88 91 ARG A O 1
ATOM 701 N N . LYS A 1 92 ? -1.026 11.365 4.315 1.00 91.00 92 LYS A N 1
ATOM 702 C CA . LYS A 1 92 ? -0.043 12.417 4.638 1.00 91.00 92 LYS A CA 1
ATOM 703 C C . LYS A 1 92 ? -0.510 13.297 5.798 1.00 91.00 92 LYS A C 1
ATOM 705 O O . LYS A 1 92 ? 0.309 13.615 6.657 1.00 91.00 92 LYS A O 1
ATOM 710 N N . LEU A 1 93 ? -1.799 13.635 5.854 1.00 92.69 93 LEU A N 1
ATOM 711 C CA . LEU A 1 93 ? -2.379 14.388 6.966 1.00 92.69 93 LEU A CA 1
ATOM 712 C C . LEU A 1 93 ? -2.283 13.606 8.286 1.00 92.69 93 LEU A C 1
ATOM 714 O O . LEU A 1 93 ? -1.803 14.147 9.281 1.00 92.69 93 LEU A O 1
ATOM 718 N N . LYS A 1 94 ? -2.641 12.313 8.283 1.00 91.38 94 LYS A N 1
ATOM 719 C CA . LYS A 1 94 ? -2.484 11.440 9.463 1.00 91.38 94 LYS A CA 1
ATOM 720 C C . LYS A 1 94 ? -1.015 11.339 9.908 1.00 91.38 94 LYS A C 1
ATOM 722 O O . LYS A 1 94 ? -0.723 11.394 11.099 1.00 91.38 94 LYS A O 1
ATOM 727 N N . PHE A 1 95 ? -0.071 11.274 8.967 1.00 93.25 95 PHE A N 1
ATOM 728 C CA . PHE A 1 95 ? 1.367 11.229 9.270 1.00 93.25 95 PHE A CA 1
ATOM 729 C C . PHE A 1 95 ? 1.935 12.535 9.825 1.00 93.25 95 PHE A C 1
ATOM 731 O O . PHE A 1 95 ? 2.890 12.483 10.600 1.00 93.25 95 PHE A O 1
ATOM 738 N N . ALA A 1 96 ? 1.398 13.690 9.422 1.00 91.75 96 ALA A N 1
ATOM 739 C CA . ALA A 1 96 ? 1.856 14.989 9.915 1.00 91.75 96 ALA A CA 1
ATOM 740 C C . ALA A 1 96 ? 1.658 15.108 11.433 1.00 91.75 96 ALA A C 1
ATOM 742 O O . ALA A 1 96 ? 2.538 15.604 12.132 1.00 91.75 96 ALA A O 1
ATOM 743 N N . ASN A 1 97 ? 0.554 14.553 11.934 1.00 89.44 97 ASN A N 1
ATOM 744 C CA . ASN A 1 97 ? 0.189 14.595 13.348 1.00 89.44 97 ASN A CA 1
ATOM 745 C C . ASN A 1 97 ? 0.714 13.390 14.148 1.00 89.44 97 ASN A C 1
ATOM 747 O O . ASN A 1 97 ? 0.624 13.382 15.372 1.00 89.44 97 ASN A O 1
ATOM 751 N N . ASN A 1 98 ? 1.267 12.368 13.482 1.00 93.62 98 ASN A N 1
ATOM 752 C CA . ASN A 1 98 ? 1.729 11.139 14.128 1.00 93.62 98 ASN A CA 1
ATOM 753 C C . ASN A 1 98 ? 3.054 10.625 13.511 1.00 93.62 98 ASN A C 1
ATOM 755 O O . ASN A 1 98 ? 3.059 9.772 12.613 1.00 93.62 98 ASN A O 1
ATOM 759 N N . PRO A 1 99 ? 4.216 11.107 14.002 1.00 93.50 99 PRO A N 1
ATOM 760 C CA . PRO A 1 99 ? 5.531 10.669 13.527 1.00 93.50 99 PRO A CA 1
ATOM 761 C C . PRO A 1 99 ? 5.791 9.168 13.718 1.00 93.50 99 PRO A C 1
ATOM 763 O O . PRO A 1 99 ? 6.493 8.562 12.903 1.00 93.50 99 PRO A O 1
ATOM 766 N N . LYS A 1 100 ? 5.212 8.562 14.765 1.00 95.00 100 LYS A N 1
ATOM 767 C CA . LYS A 1 100 ? 5.315 7.123 15.042 1.00 95.00 100 LYS A CA 1
ATOM 768 C C . LYS A 1 100 ? 4.614 6.313 13.955 1.00 95.00 100 LYS A C 1
ATOM 770 O O . LYS A 1 100 ? 5.234 5.414 13.390 1.00 95.00 100 LYS A O 1
ATOM 775 N N . LEU A 1 101 ? 3.389 6.697 13.593 1.00 94.81 101 LEU A N 1
ATOM 776 C CA . LEU A 1 101 ? 2.642 6.093 12.489 1.00 94.81 101 LEU A CA 1
ATOM 777 C C . LEU A 1 101 ? 3.406 6.201 11.166 1.00 94.81 101 LEU A C 1
ATOM 779 O O . LEU A 1 101 ? 3.519 5.226 10.428 1.00 94.81 101 LEU A O 1
ATOM 783 N N . ARG A 1 102 ? 4.001 7.367 10.883 1.00 94.19 102 ARG A N 1
ATOM 784 C CA . ARG A 1 102 ? 4.835 7.559 9.686 1.00 94.19 102 ARG A CA 1
ATOM 785 C C . ARG A 1 102 ? 6.022 6.594 9.647 1.00 94.19 102 ARG A C 1
ATOM 787 O O . ARG A 1 102 ? 6.354 6.086 8.577 1.00 94.19 102 ARG A O 1
ATOM 794 N N . SER A 1 103 ? 6.675 6.368 10.787 1.00 95.69 103 SER A N 1
ATOM 795 C CA . SER A 1 103 ? 7.786 5.417 10.900 1.00 95.69 103 SER A CA 1
ATOM 796 C C . SER A 1 103 ? 7.312 3.980 10.667 1.00 95.69 103 SER A C 1
ATOM 798 O O . SER A 1 103 ? 7.832 3.299 9.790 1.00 95.69 103 SER A O 1
ATOM 800 N N . GLN A 1 104 ? 6.246 3.563 11.357 1.00 95.62 104 GLN A N 1
ATOM 801 C CA . GLN A 1 104 ? 5.644 2.232 11.211 1.00 95.62 104 GLN A CA 1
ATOM 802 C C . GLN A 1 104 ? 5.210 1.948 9.772 1.00 95.62 104 GLN A C 1
ATOM 804 O O . GLN A 1 104 ? 5.491 0.878 9.242 1.00 95.62 104 GLN A O 1
ATOM 809 N N . PHE A 1 105 ? 4.600 2.933 9.110 1.00 95.12 105 PHE A N 1
ATOM 810 C CA . PHE A 1 105 ? 4.223 2.843 7.705 1.00 95.12 105 PHE A CA 1
ATOM 811 C C . PHE A 1 105 ? 5.430 2.620 6.782 1.00 95.12 105 PHE A C 1
ATOM 813 O O . PHE A 1 105 ? 5.378 1.792 5.872 1.00 95.12 105 PHE A O 1
ATOM 820 N N . ARG A 1 106 ? 6.536 3.339 7.016 1.00 94.06 106 ARG A N 1
ATOM 821 C CA . ARG A 1 106 ? 7.779 3.160 6.249 1.00 94.06 106 ARG A CA 1
ATOM 822 C C . ARG A 1 106 ? 8.390 1.783 6.474 1.00 94.06 106 ARG A C 1
ATOM 824 O O . ARG A 1 106 ? 8.841 1.178 5.503 1.00 94.06 106 ARG A O 1
ATOM 831 N N . THR A 1 107 ? 8.389 1.297 7.713 1.00 95.44 107 THR A N 1
ATOM 832 C CA . THR A 1 107 ? 8.869 -0.050 8.037 1.00 95.44 107 THR A CA 1
ATOM 833 C C . THR A 1 107 ? 8.017 -1.097 7.333 1.00 95.44 107 THR A C 1
ATOM 835 O O . THR A 1 107 ? 8.568 -1.930 6.625 1.00 95.44 107 THR A O 1
ATOM 838 N N . TYR A 1 108 ? 6.688 -0.987 7.417 1.00 95.00 108 TYR A N 1
ATOM 839 C CA . TYR A 1 108 ? 5.757 -1.900 6.754 1.00 95.00 108 TYR A CA 1
ATOM 840 C C . TYR A 1 108 ? 6.003 -1.987 5.244 1.00 95.00 108 TYR A C 1
ATOM 842 O O . TYR A 1 108 ? 6.203 -3.077 4.715 1.00 95.00 108 TYR A O 1
ATOM 850 N N . LEU A 1 109 ? 6.059 -0.841 4.552 1.00 93.50 109 LEU A N 1
ATOM 851 C CA . LEU A 1 109 ? 6.329 -0.825 3.112 1.00 93.50 109 LEU A CA 1
ATOM 852 C C . LEU A 1 109 ? 7.710 -1.384 2.763 1.00 93.50 109 LEU A C 1
ATOM 854 O O . LEU A 1 109 ? 7.847 -2.050 1.741 1.00 93.50 109 LEU A O 1
ATOM 858 N N . SER A 1 110 ? 8.726 -1.107 3.583 1.00 91.44 110 SER A N 1
ATOM 859 C CA . SER A 1 110 ? 10.078 -1.632 3.360 1.00 91.44 110 SER A CA 1
ATOM 860 C C . SER A 1 110 ? 10.099 -3.152 3.484 1.00 91.44 110 SER A C 1
ATOM 862 O O . SER A 1 110 ? 10.602 -3.816 2.584 1.00 91.44 110 SER A O 1
ATOM 864 N N . THR A 1 111 ? 9.501 -3.705 4.544 1.00 91.62 111 THR A N 1
ATOM 865 C CA . THR A 1 111 ? 9.375 -5.156 4.734 1.00 91.62 111 THR A CA 1
ATOM 866 C C . THR A 1 111 ? 8.638 -5.782 3.558 1.00 91.62 111 THR A C 1
ATOM 868 O O . THR A 1 111 ? 9.186 -6.656 2.895 1.00 91.62 111 THR A O 1
ATOM 871 N N . LEU A 1 112 ? 7.454 -5.262 3.228 1.00 90.75 112 LEU A N 1
ATOM 872 C CA . LEU A 1 112 ? 6.621 -5.781 2.147 1.00 90.75 112 LEU A CA 1
ATOM 873 C C . LEU A 1 112 ? 7.319 -5.724 0.781 1.00 90.75 112 LEU A C 1
ATOM 875 O O . LEU A 1 112 ? 7.204 -6.655 -0.009 1.00 90.75 112 LEU A O 1
ATOM 879 N N . SER A 1 113 ? 8.067 -4.655 0.499 1.00 86.62 113 SER A N 1
ATOM 880 C CA . SER A 1 113 ? 8.812 -4.513 -0.756 1.00 86.62 113 SER A CA 1
ATOM 881 C C . SER A 1 113 ? 10.042 -5.419 -0.832 1.00 86.62 113 SER A C 1
ATOM 883 O O . SER A 1 113 ? 10.408 -5.820 -1.933 1.00 86.62 113 SER A O 1
ATOM 885 N N . LEU A 1 114 ? 10.703 -5.706 0.294 1.00 85.94 114 LEU A N 1
ATOM 886 C CA . LEU A 1 114 ? 11.927 -6.512 0.325 1.00 85.94 114 LEU A CA 1
ATOM 887 C C . LEU A 1 114 ? 11.641 -8.012 0.370 1.00 85.94 114 LEU A C 1
ATOM 889 O O . LEU A 1 114 ? 12.341 -8.785 -0.277 1.00 85.94 114 LEU A O 1
ATOM 893 N N . THR A 1 115 ? 10.640 -8.428 1.143 1.00 87.81 115 THR A N 1
ATOM 894 C CA . THR A 1 115 ? 10.349 -9.848 1.384 1.00 87.81 115 THR A CA 1
ATOM 895 C C . THR A 1 115 ? 9.134 -10.336 0.604 1.00 87.81 115 THR A C 1
ATOM 897 O O . THR A 1 115 ? 8.956 -11.539 0.447 1.00 87.81 115 THR A O 1
ATOM 900 N N . GLY A 1 116 ? 8.279 -9.423 0.134 1.00 85.56 116 GLY A N 1
ATOM 901 C CA . GLY A 1 116 ? 6.959 -9.767 -0.393 1.00 85.56 116 GLY A CA 1
ATOM 902 C C . GLY A 1 116 ? 5.948 -10.157 0.689 1.00 85.56 116 GLY A C 1
ATOM 903 O O . GLY A 1 116 ? 4.822 -10.500 0.345 1.00 85.56 116 GLY A O 1
ATOM 904 N N . ILE A 1 117 ? 6.324 -10.102 1.973 1.00 87.25 117 ILE A N 1
ATOM 905 C CA . ILE A 1 117 ? 5.509 -10.559 3.103 1.00 87.25 117 ILE A CA 1
ATOM 906 C C . ILE A 1 117 ? 4.913 -9.353 3.831 1.00 87.25 117 ILE A C 1
ATOM 908 O O . ILE A 1 117 ? 5.624 -8.414 4.199 1.00 87.25 117 ILE A O 1
ATOM 912 N N . SER A 1 118 ? 3.604 -9.405 4.076 1.00 91.44 118 SER A N 1
ATOM 913 C CA . SER A 1 118 ? 2.904 -8.439 4.922 1.00 91.44 118 SER A CA 1
ATOM 914 C C . SER A 1 118 ? 3.213 -8.699 6.401 1.00 91.44 118 SER A C 1
ATOM 916 O O . SER A 1 118 ? 2.892 -9.759 6.941 1.00 91.44 118 SER A O 1
ATOM 918 N N . ASP A 1 119 ? 3.851 -7.735 7.070 1.00 94.00 119 ASP A N 1
ATOM 919 C CA . ASP A 1 119 ? 4.043 -7.771 8.523 1.00 94.00 119 ASP A CA 1
ATOM 920 C C . ASP A 1 119 ? 2.691 -7.554 9.217 1.00 94.00 119 ASP A C 1
ATOM 922 O O . ASP A 1 119 ? 2.156 -6.444 9.203 1.00 94.00 119 ASP A O 1
ATOM 926 N N . LYS A 1 120 ? 2.143 -8.618 9.817 1.00 92.56 120 LYS A N 1
ATOM 927 C CA . LYS A 1 120 ? 0.799 -8.620 10.417 1.00 92.56 120 LYS A CA 1
ATOM 928 C C . LYS A 1 120 ? 0.644 -7.603 11.544 1.00 92.56 120 LYS A C 1
ATOM 930 O O . LYS A 1 120 ? -0.387 -6.944 11.639 1.00 92.56 120 LYS A O 1
ATOM 935 N N . GLU A 1 121 ? 1.657 -7.441 12.393 1.00 93.31 121 GLU A N 1
ATOM 936 C CA . GLU A 1 121 ? 1.559 -6.532 13.537 1.00 93.31 121 GLU A CA 1
ATOM 937 C C . GLU A 1 121 ? 1.530 -5.071 13.073 1.00 93.31 121 GLU A C 1
ATOM 939 O O . GLU A 1 121 ? 0.761 -4.250 13.587 1.00 93.31 121 GLU A O 1
ATOM 944 N N . LEU A 1 122 ? 2.358 -4.735 12.082 1.00 95.38 122 LEU A N 1
ATOM 945 C CA . LEU A 1 122 ? 2.338 -3.414 11.465 1.00 95.38 122 LEU A CA 1
ATOM 946 C C . LEU A 1 122 ? 1.065 -3.198 10.642 1.00 95.38 122 LEU A C 1
ATOM 948 O O . LEU A 1 122 ? 0.473 -2.124 10.746 1.00 95.38 122 LEU A O 1
ATOM 952 N N . ALA A 1 123 ? 0.608 -4.201 9.889 1.00 95.38 123 ALA A N 1
ATOM 953 C CA . ALA A 1 123 ? -0.621 -4.137 9.106 1.00 95.38 123 ALA A CA 1
ATOM 954 C C . ALA A 1 123 ? -1.841 -3.824 9.986 1.00 95.38 123 ALA A C 1
ATOM 956 O O . ALA A 1 123 ? -2.568 -2.881 9.687 1.00 95.38 123 ALA A O 1
ATOM 957 N N . TRP A 1 124 ? -2.005 -4.505 11.125 1.00 94.75 124 TRP A N 1
ATOM 958 C CA . TRP A 1 124 ? -3.092 -4.238 12.079 1.00 94.75 124 TRP A CA 1
ATOM 959 C C . TRP A 1 124 ? -3.057 -2.828 12.666 1.00 94.75 124 TRP A C 1
ATOM 961 O O . TRP A 1 124 ? -4.094 -2.199 12.885 1.00 94.75 124 TRP A O 1
ATOM 971 N N . LYS A 1 125 ? -1.861 -2.303 12.950 1.00 94.44 125 LYS A N 1
ATOM 972 C CA . LYS A 1 125 ? -1.715 -0.921 13.431 1.00 94.44 125 LYS A CA 1
ATOM 973 C C . LYS A 1 125 ? -2.128 0.072 12.345 1.00 94.44 125 LYS A C 1
ATOM 975 O O . LYS A 1 125 ? -2.836 1.029 12.637 1.00 94.44 125 LYS A O 1
ATOM 980 N N . LEU A 1 126 ? -1.716 -0.172 11.101 1.00 95.25 126 LEU A N 1
ATOM 981 C CA . LEU A 1 126 ? -2.060 0.674 9.959 1.00 95.25 126 LEU A CA 1
ATOM 982 C C . LEU A 1 126 ? -3.548 0.611 9.610 1.00 95.25 126 LEU A C 1
ATOM 984 O O . LEU A 1 126 ? -4.127 1.645 9.298 1.00 95.25 126 LEU A O 1
ATOM 988 N N . GLU A 1 127 ? -4.175 -0.558 9.704 1.00 95.38 127 GLU A N 1
ATOM 989 C CA . GLU A 1 127 ? -5.616 -0.729 9.506 1.00 95.38 127 GLU A CA 1
ATOM 990 C C . GLU A 1 127 ? -6.415 0.166 10.450 1.00 95.38 127 GLU A C 1
ATOM 992 O O . GLU A 1 127 ? -7.283 0.909 9.993 1.00 95.38 127 GLU A O 1
ATOM 997 N N . LYS A 1 128 ? -6.103 0.136 11.754 1.00 93.88 128 LYS A N 1
ATOM 998 C CA . LYS A 1 128 ? -6.789 0.965 12.758 1.00 93.88 128 LYS A CA 1
ATOM 999 C C . LYS A 1 128 ? -6.655 2.449 12.445 1.00 93.88 128 LYS A C 1
ATOM 1001 O O . LYS A 1 128 ? -7.614 3.202 12.555 1.00 93.88 128 LYS A O 1
ATOM 1006 N N . GLU A 1 129 ? -5.463 2.860 12.030 1.00 94.31 129 GLU A N 1
ATOM 1007 C CA . GLU A 1 129 ? -5.156 4.255 11.730 1.00 94.31 129 GLU A CA 1
ATOM 1008 C C . GLU A 1 129 ? -5.769 4.712 10.402 1.00 94.31 129 GLU A C 1
ATOM 1010 O O . GLU A 1 129 ? -6.138 5.876 10.268 1.00 94.31 129 GLU A O 1
ATOM 1015 N N . PHE A 1 130 ? -5.906 3.834 9.407 1.00 93.56 130 PHE A N 1
ATOM 1016 C CA . PHE A 1 130 ? -6.507 4.154 8.106 1.00 93.56 130 PHE A CA 1
ATOM 1017 C C . PHE A 1 130 ? -7.999 3.826 8.011 1.00 93.56 130 PHE A C 1
ATOM 1019 O O . PHE A 1 130 ? -8.613 4.191 7.005 1.00 93.56 130 PHE A O 1
ATOM 1026 N N . GLU A 1 131 ? -8.559 3.187 9.042 1.00 93.31 131 GLU A N 1
ATOM 1027 C CA . GLU A 1 131 ? -9.935 2.678 9.100 1.00 93.31 131 GLU A CA 1
ATOM 1028 C C . GLU A 1 131 ? -10.260 1.811 7.876 1.00 93.31 131 GLU A C 1
ATOM 1030 O O . GLU A 1 131 ? -11.302 1.954 7.231 1.00 93.31 131 GLU A O 1
ATOM 1035 N N . SER A 1 132 ? -9.311 0.953 7.498 1.00 94.12 132 SER A N 1
ATOM 1036 C CA . SER A 1 132 ? -9.399 0.175 6.271 1.00 94.12 132 SER A CA 1
ATOM 1037 C C . SER A 1 132 ? -8.768 -1.207 6.440 1.00 94.12 132 SER A C 1
ATOM 1039 O O . SER A 1 132 ? -7.558 -1.284 6.661 1.00 94.12 132 SER A O 1
ATOM 1041 N N . PRO A 1 133 ? -9.563 -2.285 6.292 1.00 93.06 133 PRO A N 1
ATOM 1042 C CA . PRO A 1 133 ? -9.081 -3.659 6.442 1.00 93.06 133 PRO A CA 1
ATOM 1043 C C . PRO A 1 133 ? -8.262 -4.152 5.241 1.00 93.06 133 PRO A C 1
ATOM 1045 O O . PRO A 1 133 ? -7.600 -5.185 5.329 1.00 93.06 133 PRO A O 1
ATOM 1048 N N . TYR A 1 134 ? -8.289 -3.425 4.120 1.00 94.06 134 TYR A N 1
ATOM 1049 C CA . TYR A 1 134 ? -7.610 -3.806 2.886 1.00 94.06 134 TYR A CA 1
ATOM 1050 C C . TYR A 1 134 ? -6.668 -2.712 2.399 1.00 94.06 134 TYR A C 1
ATOM 1052 O O . TYR A 1 134 ? -6.999 -1.527 2.382 1.00 94.06 134 TYR A O 1
ATOM 1060 N N . PHE A 1 135 ? -5.503 -3.113 1.913 1.00 94.81 135 PHE A N 1
ATOM 1061 C CA . PHE A 1 135 ? -4.525 -2.225 1.312 1.00 94.81 135 PHE A CA 1
ATOM 1062 C C . PHE A 1 135 ? -4.413 -2.512 -0.181 1.00 94.81 135 PHE A C 1
ATOM 1064 O O . PHE A 1 135 ? -4.144 -3.638 -0.592 1.00 94.81 135 PHE A O 1
ATOM 1071 N N . LEU A 1 136 ? -4.588 -1.476 -0.997 1.00 93.62 136 LEU A N 1
ATOM 1072 C CA . LEU A 1 136 ? -4.284 -1.526 -2.423 1.00 93.62 136 LEU A CA 1
ATOM 1073 C C . LEU A 1 136 ? -2.872 -0.998 -2.633 1.00 93.62 136 LEU A C 1
ATOM 1075 O O . LEU A 1 136 ? -2.663 0.214 -2.648 1.00 93.62 136 LEU A O 1
ATOM 1079 N N . LEU A 1 137 ? -1.904 -1.898 -2.775 1.00 93.56 137 LEU A N 1
ATOM 1080 C CA . LEU A 1 137 ? -0.518 -1.543 -3.049 1.00 93.56 137 LEU A CA 1
ATOM 1081 C C . LEU A 1 137 ? -0.277 -1.474 -4.555 1.00 93.56 137 LEU A C 1
ATOM 1083 O O . LEU A 1 137 ? -0.357 -2.489 -5.246 1.00 93.56 137 LEU A O 1
ATOM 1087 N N . LEU A 1 138 ? 0.108 -0.295 -5.040 1.00 91.38 138 LEU A N 1
ATOM 1088 C CA . LEU A 1 138 ? 0.780 -0.180 -6.326 1.00 91.38 138 LEU A CA 1
ATOM 1089 C C . LEU A 1 138 ? 2.279 -0.433 -6.139 1.00 91.38 138 LEU A C 1
ATOM 1091 O O . LEU A 1 138 ? 2.999 0.378 -5.547 1.00 91.38 138 LEU A O 1
ATOM 1095 N N . ASP A 1 139 ? 2.715 -1.575 -6.649 1.00 87.75 139 ASP A N 1
ATOM 1096 C CA . ASP A 1 139 ? 4.089 -2.052 -6.645 1.00 87.75 139 ASP A CA 1
ATOM 1097 C C . ASP A 1 139 ? 4.724 -1.819 -8.023 1.00 87.75 139 ASP A C 1
ATOM 1099 O O . ASP A 1 139 ? 4.068 -1.958 -9.061 1.00 87.75 139 ASP A O 1
ATOM 1103 N N . PHE A 1 140 ? 5.999 -1.448 -8.026 1.00 87.44 140 PHE A N 1
ATOM 1104 C CA . PHE A 1 140 ? 6.769 -1.179 -9.233 1.00 87.44 140 PHE A CA 1
ATOM 1105 C C . PHE A 1 140 ? 8.147 -1.807 -9.093 1.00 87.44 140 PHE A C 1
ATOM 1107 O O . PHE A 1 140 ? 8.887 -1.496 -8.160 1.00 87.44 140 PHE A O 1
ATOM 1114 N N . ALA A 1 141 ? 8.516 -2.624 -10.072 1.00 83.44 141 ALA A N 1
ATOM 1115 C CA . ALA A 1 141 ? 9.844 -3.200 -10.179 1.00 83.44 141 ALA A CA 1
ATOM 1116 C C . ALA A 1 141 ? 10.433 -2.913 -11.563 1.00 83.44 141 ALA A C 1
ATOM 1118 O O . ALA A 1 141 ? 9.748 -3.055 -12.576 1.00 83.44 141 ALA A O 1
ATOM 1119 N N . SER A 1 142 ? 11.707 -2.522 -11.595 1.00 82.31 142 SER A N 1
ATOM 1120 C CA . SER A 1 142 ? 12.501 -2.443 -12.823 1.00 82.31 142 SER A CA 1
ATOM 1121 C C . SER A 1 142 ? 13.489 -3.602 -12.842 1.00 82.31 142 SER A C 1
ATOM 1123 O O . SER A 1 142 ? 14.152 -3.874 -11.839 1.00 82.31 142 SER A O 1
ATOM 1125 N N . PHE A 1 143 ? 13.563 -4.287 -13.976 1.00 81.06 143 PHE A N 1
ATOM 1126 C CA . PHE A 1 143 ? 14.479 -5.388 -14.228 1.00 81.06 143 PHE A CA 1
ATOM 1127 C C . PHE A 1 143 ? 15.344 -5.062 -15.449 1.00 81.06 143 PHE A C 1
ATOM 1129 O O . PHE A 1 143 ? 14.856 -4.426 -16.390 1.00 81.06 143 PHE A O 1
ATOM 1136 N N . PRO A 1 144 ? 16.613 -5.506 -15.476 1.00 79.31 144 PRO A N 1
ATOM 1137 C CA . PRO A 1 144 ? 17.407 -5.432 -16.694 1.00 79.31 144 PRO A CA 1
ATOM 1138 C C . PRO A 1 144 ? 16.719 -6.247 -17.793 1.00 79.31 144 PRO A C 1
ATOM 1140 O O . PRO A 1 144 ? 16.188 -7.330 -17.529 1.00 79.31 144 PRO A O 1
ATOM 1143 N N . CYS A 1 145 ? 16.712 -5.730 -19.021 1.00 74.56 145 CYS A N 1
ATOM 1144 C CA . CYS A 1 145 ? 16.093 -6.453 -20.125 1.00 74.56 145 CYS A CA 1
ATOM 1145 C C . CYS A 1 145 ? 16.786 -7.791 -20.404 1.00 74.56 145 CYS A C 1
ATOM 1147 O O . CYS A 1 145 ? 18.012 -7.898 -20.419 1.00 74.56 145 CYS A O 1
ATOM 1149 N N . THR A 1 146 ? 15.971 -8.812 -20.668 1.00 68.94 146 THR A N 1
ATOM 1150 C CA . THR A 1 146 ? 16.422 -10.079 -21.257 1.00 68.94 146 THR A CA 1
ATOM 1151 C C . THR A 1 146 ? 16.468 -9.949 -22.786 1.00 68.94 146 THR A C 1
ATOM 1153 O O . THR A 1 146 ? 16.004 -8.949 -23.334 1.00 68.94 146 THR A O 1
ATOM 1156 N N . LYS A 1 147 ? 17.056 -10.934 -23.485 1.00 63.56 147 LYS A N 1
ATOM 1157 C CA . LYS A 1 147 ? 17.425 -10.881 -24.921 1.00 63.56 147 LYS A CA 1
ATOM 1158 C C . LYS A 1 147 ? 16.293 -10.512 -25.905 1.00 63.56 147 LYS A C 1
ATOM 1160 O O . LYS A 1 147 ? 16.596 -10.216 -27.054 1.00 63.56 147 LYS A O 1
ATOM 1165 N N . ASP A 1 148 ? 15.038 -10.479 -25.456 1.00 65.62 148 ASP A N 1
ATOM 1166 C CA . ASP A 1 148 ? 13.843 -10.268 -26.281 1.00 65.62 148 ASP A CA 1
ATOM 1167 C C . ASP A 1 148 ? 13.195 -8.874 -26.137 1.00 65.62 148 ASP A C 1
ATOM 1169 O O . ASP A 1 148 ? 12.114 -8.639 -26.680 1.00 65.62 148 ASP A O 1
ATOM 1173 N N . CYS A 1 149 ? 13.811 -7.935 -25.409 1.00 65.31 149 CYS A N 1
ATOM 1174 C CA . CYS A 1 149 ? 13.289 -6.572 -25.263 1.00 65.31 149 CYS A CA 1
ATOM 1175 C C . CYS A 1 149 ? 14.142 -5.524 -25.992 1.00 65.31 149 CYS A C 1
ATOM 1177 O O . CYS A 1 149 ? 15.366 -5.530 -25.929 1.00 65.31 149 CYS A O 1
ATOM 1179 N N . SER A 1 150 ? 13.473 -4.565 -26.636 1.00 67.69 150 SER A N 1
ATOM 1180 C CA . SER A 1 150 ? 14.078 -3.426 -27.347 1.00 67.69 150 SER A CA 1
ATOM 1181 C C . SER A 1 150 ? 14.481 -2.250 -26.440 1.00 67.69 150 SER A C 1
ATOM 1183 O O . SER A 1 150 ? 14.947 -1.228 -26.934 1.00 67.69 150 SER A O 1
ATOM 1185 N N . SER A 1 151 ? 14.254 -2.363 -25.130 1.00 70.25 151 SER A N 1
ATOM 1186 C CA . SER A 1 151 ? 14.590 -1.365 -24.105 1.00 70.25 151 SER A CA 1
ATOM 1187 C C . SER A 1 151 ? 15.792 -1.835 -23.278 1.00 70.25 151 SER A C 1
ATOM 1189 O O . SER A 1 151 ? 16.096 -3.022 -23.242 1.00 70.25 151 SER A O 1
ATOM 1191 N N . ASN A 1 152 ? 16.450 -0.920 -22.562 1.00 75.31 152 ASN A N 1
ATOM 1192 C CA . ASN A 1 152 ? 17.478 -1.277 -21.574 1.00 75.31 152 ASN A CA 1
ATOM 1193 C C . ASN A 1 152 ? 16.863 -1.840 -20.277 1.00 75.31 152 ASN A C 1
ATOM 1195 O O . ASN A 1 152 ? 17.512 -2.587 -19.546 1.00 75.31 152 ASN A O 1
ATOM 1199 N N . GLU A 1 153 ? 15.600 -1.504 -20.004 1.00 76.44 153 GLU A N 1
ATOM 1200 C CA . GLU A 1 153 ? 14.875 -1.894 -18.794 1.00 76.44 153 GLU A CA 1
ATOM 1201 C C . GLU A 1 153 ? 13.480 -2.424 -19.126 1.00 76.44 153 GLU A C 1
ATOM 1203 O O . GLU A 1 153 ? 12.804 -1.918 -20.027 1.00 76.44 153 GLU A O 1
ATOM 1208 N N . GLN A 1 154 ? 13.049 -3.422 -18.358 1.00 80.06 154 GLN A N 1
ATOM 1209 C CA . GLN A 1 154 ? 11.680 -3.910 -18.325 1.00 80.06 154 GLN A CA 1
ATOM 1210 C C . GLN A 1 154 ? 11.038 -3.477 -17.009 1.00 80.06 154 GLN A C 1
ATOM 1212 O O . GLN A 1 154 ? 11.558 -3.754 -15.928 1.00 80.06 154 GLN A O 1
ATOM 1217 N N . TRP A 1 155 ? 9.878 -2.832 -17.094 1.00 82.62 155 TRP A N 1
ATOM 1218 C CA . TRP A 1 155 ? 9.122 -2.415 -15.918 1.00 82.62 155 TRP A CA 1
ATOM 1219 C C . TRP A 1 155 ? 7.930 -3.331 -15.683 1.00 82.62 155 TRP A C 1
ATOM 1221 O O . TRP A 1 155 ? 7.207 -3.699 -16.609 1.00 82.62 155 TRP A O 1
ATOM 1231 N N . VAL A 1 156 ? 7.712 -3.677 -14.421 1.00 82.81 156 VAL A N 1
ATOM 1232 C CA . VAL A 1 156 ? 6.578 -4.470 -13.963 1.00 82.81 156 VAL A CA 1
ATOM 1233 C C . VAL A 1 156 ? 5.809 -3.638 -12.951 1.00 82.81 156 VAL A C 1
ATOM 1235 O O . VAL A 1 156 ? 6.327 -3.304 -11.886 1.00 82.81 156 VAL A O 1
ATOM 1238 N N . ILE A 1 157 ? 4.563 -3.319 -13.291 1.00 84.44 157 ILE A N 1
ATOM 1239 C CA . ILE A 1 157 ? 3.629 -2.608 -12.418 1.00 84.44 157 ILE A CA 1
ATOM 1240 C C . ILE A 1 157 ? 2.588 -3.614 -11.946 1.00 84.44 157 ILE A C 1
ATOM 1242 O O . ILE A 1 157 ? 1.991 -4.315 -12.762 1.00 84.44 157 ILE A O 1
ATOM 1246 N N . ARG A 1 158 ? 2.373 -3.703 -10.633 1.00 87.00 158 ARG A N 1
ATOM 1247 C CA . ARG A 1 158 ? 1.394 -4.618 -10.035 1.00 87.00 158 ARG A CA 1
ATOM 1248 C C . ARG A 1 158 ? 0.492 -3.849 -9.091 1.00 87.00 158 ARG A C 1
ATOM 1250 O O . ARG A 1 158 ? 0.972 -3.080 -8.265 1.00 87.00 158 ARG A O 1
ATOM 1257 N N . LEU A 1 159 ? -0.806 -4.101 -9.184 1.00 87.50 159 LEU A N 1
ATOM 1258 C CA . LEU A 1 159 ? -1.759 -3.678 -8.170 1.00 87.50 159 LEU A CA 1
ATOM 1259 C C . LEU A 1 159 ? -2.097 -4.897 -7.315 1.00 87.50 159 LEU A C 1
ATOM 1261 O O . LEU A 1 159 ? -2.658 -5.865 -7.821 1.00 87.50 159 LEU A O 1
ATOM 1265 N N . LYS A 1 160 ? -1.714 -4.864 -6.040 1.00 89.31 160 LYS A N 1
ATOM 1266 C CA . LYS A 1 160 ? -1.965 -5.945 -5.083 1.00 89.31 160 LYS A CA 1
ATOM 1267 C C . LYS A 1 160 ? -3.044 -5.505 -4.106 1.00 89.31 160 LYS A C 1
ATOM 1269 O O . LYS A 1 160 ? -2.935 -4.424 -3.530 1.00 89.31 160 LYS A O 1
ATOM 1274 N N . LEU A 1 161 ? -4.055 -6.344 -3.915 1.00 90.19 161 LEU A N 1
ATOM 1275 C CA . LEU A 1 161 ? -4.989 -6.227 -2.803 1.00 90.19 161 LEU A CA 1
ATOM 1276 C C . LEU A 1 161 ? -4.460 -7.100 -1.663 1.00 90.19 161 LEU A C 1
ATOM 1278 O O . LEU A 1 161 ? -4.231 -8.286 -1.865 1.00 90.19 161 LEU A O 1
ATOM 1282 N N . ILE A 1 162 ? -4.230 -6.490 -0.509 1.00 91.88 162 ILE A N 1
ATOM 1283 C CA . ILE A 1 162 ? -3.635 -7.114 0.676 1.00 91.88 162 ILE A CA 1
ATOM 1284 C C . ILE A 1 162 ? -4.648 -6.961 1.798 1.00 91.88 162 ILE A C 1
ATOM 1286 O O . ILE A 1 162 ? -5.103 -5.849 2.067 1.00 91.88 162 ILE A O 1
ATOM 1290 N N . GLU A 1 163 ? -5.014 -8.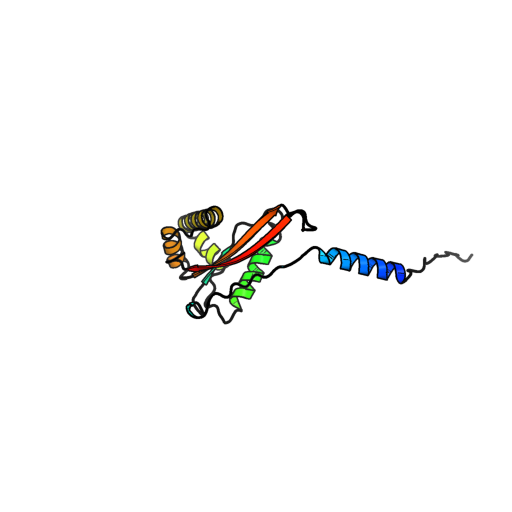049 2.455 1.00 91.88 163 GLU A N 1
ATOM 1291 C CA . GLU A 1 163 ? -5.868 -7.984 3.637 1.00 91.88 163 GLU A CA 1
ATOM 1292 C C . GLU A 1 163 ? -4.985 -7.832 4.874 1.00 91.88 163 GLU A C 1
ATOM 1294 O O . GLU A 1 163 ? -4.056 -8.609 5.085 1.00 91.88 163 GLU A O 1
ATOM 1299 N N . ALA A 1 164 ? -5.265 -6.836 5.716 1.00 90.94 164 ALA A N 1
ATOM 1300 C CA . ALA A 1 164 ? -4.393 -6.490 6.838 1.00 90.94 164 ALA A CA 1
ATOM 1301 C C . ALA A 1 164 ? -4.169 -7.662 7.814 1.00 90.94 164 ALA A C 1
ATOM 1303 O O . ALA A 1 164 ? -3.129 -7.742 8.465 1.00 90.94 164 ALA A O 1
ATOM 1304 N N . HIS A 1 165 ? -5.134 -8.580 7.911 1.00 87.88 165 HIS A N 1
ATOM 1305 C CA . HIS A 1 165 ? -5.093 -9.713 8.830 1.00 87.88 165 HIS A CA 1
ATOM 1306 C C . HIS A 1 165 ? -4.422 -10.972 8.272 1.00 87.88 165 HIS A C 1
ATOM 1308 O O . HIS A 1 165 ? -3.760 -11.696 9.027 1.00 87.88 165 HIS A O 1
ATOM 1314 N N . SER A 1 166 ? -4.608 -11.261 6.984 1.00 86.50 166 SER A N 1
ATOM 1315 C CA . SER A 1 166 ? -4.113 -12.493 6.362 1.00 86.50 166 SER A CA 1
ATOM 1316 C C . SER A 1 166 ? -2.799 -12.286 5.604 1.00 86.50 166 SER A C 1
ATOM 1318 O O . SER A 1 166 ? -1.959 -13.188 5.654 1.00 86.50 166 SER A O 1
ATOM 1320 N N . GLY A 1 167 ? -2.566 -11.082 5.067 1.00 82.69 167 GLY A N 1
ATOM 1321 C CA . GLY A 1 167 ? -1.380 -10.703 4.298 1.00 82.69 167 GLY A CA 1
ATOM 1322 C C . GLY A 1 167 ? -1.590 -10.894 2.810 1.00 82.69 167 GLY A C 1
ATOM 1323 O O . GLY A 1 167 ? -1.165 -11.951 2.306 1.00 82.69 167 GLY A O 1
#

Sequence (167 aa):
MKLKYTRNHTSFSGAVLLAGILGILSSVTACKTVDIKDKADLLPYMLKPVAFLTVKSPKNLETVWPGLMELIEQRLRGLPALGKVTGIKERKLKFANNPKLRSQFRTYLSTLSLTGISDKELAWKLEKEFESPYFLLLDFASFPCTKDCSSNEQWVIRLKLIEAHSG

Foldseek 3Di:
DDDDDDDPDPPPDVVVVVVVVVVVVVVVVQDDDDDDDPPDPCVVVFQFEEEEAEADDDPPCNV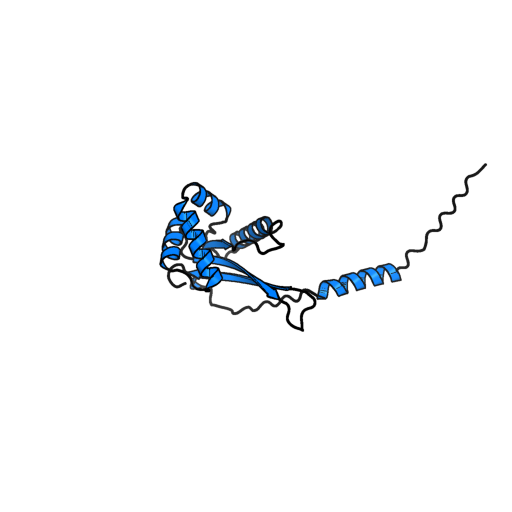PVVVVQVVVQVVQCPDNRYHHYNGPVNVVVLCVVPVPLVVLSVVQNVCCLPPVDGDLVSLVVVCVSSVGQKYFYWDKDWDQDDPPGPDRIDMDTDTDIDGSHPD

Radius of gyration: 24.09 Å; chains: 1; bounding box: 35×62×74 Å